Protein AF-A0A9E5HXY4-F1 (afdb_monomer_lite)

Foldseek 3Di:
DDPVVVVVVVVLQVQLVVQLVVVVVVVDDPPVVSNVSSCVRRVVLVVLCCDCPNPPRHDPD

Radius of gyration: 13.65 Å; chains: 1; bounding box: 33×25×32 Å

pLDDT: mean 87.89, std 12.98, range [56.0, 98.38]

Secondary structure (DSSP, 8-state):
--HHHHHHHHHHHHHHHHHHHHHHHTT---HHHHHHHHHHHHHHHHHHHH-TT-TTTS---

Structure (mmCIF, N/CA/C/O backbone):
data_AF-A0A9E5HXY4-F1
#
_entry.id   AF-A0A9E5HXY4-F1
#
loop_
_atom_site.group_PDB
_atom_site.id
_atom_site.type_symbol
_atom_site.label_atom_id
_atom_site.label_alt_id
_atom_site.label_comp_id
_atom_site.label_asym_id
_atom_site.label_entity_id
_atom_site.label_seq_id
_atom_site.pdbx_PDB_ins_code
_atom_site.Cartn_x
_atom_site.Cartn_y
_atom_site.Cartn_z
_atom_site.occupancy
_atom_site.B_iso_or_equiv
_atom_site.auth_seq_id
_atom_site.auth_comp_id
_atom_site.auth_asym_id
_atom_site.auth_atom_id
_atom_site.pdbx_PDB_model_num
ATOM 1 N N . MET A 1 1 ? -4.782 16.126 15.266 1.00 59.84 1 MET A N 1
ATOM 2 C CA . MET A 1 1 ? -4.947 14.737 14.776 1.00 59.84 1 MET A CA 1
ATOM 3 C C . MET A 1 1 ? -5.103 13.806 15.976 1.00 59.84 1 MET A C 1
ATOM 5 O O . MET A 1 1 ? -4.172 13.752 16.777 1.00 59.84 1 MET A O 1
ATOM 9 N N . SER A 1 2 ? -6.248 13.132 16.145 1.00 78.94 2 SER A N 1
ATOM 10 C CA . SER A 1 2 ? -6.463 12.184 17.255 1.00 78.94 2 SER A CA 1
ATOM 11 C C . SER A 1 2 ? -5.517 10.976 17.145 1.00 78.94 2 SER A C 1
ATOM 13 O O . SER A 1 2 ? -5.065 10.631 16.049 1.00 78.94 2 SER A O 1
ATOM 15 N N . LYS A 1 3 ? -5.169 10.345 18.277 1.00 84.31 3 LYS A N 1
ATOM 16 C CA . LYS A 1 3 ? -4.278 9.165 18.309 1.00 84.31 3 LYS A CA 1
ATOM 17 C C . LYS A 1 3 ? -4.835 8.009 17.469 1.00 84.31 3 LYS A C 1
ATOM 19 O O . LYS A 1 3 ? -4.081 7.355 16.757 1.00 84.31 3 LYS A O 1
ATOM 24 N N . GLU A 1 4 ? -6.149 7.827 17.499 1.00 82.12 4 GLU A N 1
ATOM 25 C CA . GLU A 1 4 ? -6.868 6.808 16.729 1.00 82.12 4 GLU A CA 1
ATOM 26 C C . GLU A 1 4 ? -6.758 7.039 15.222 1.00 82.12 4 GLU A C 1
ATOM 28 O O . GLU A 1 4 ? -6.419 6.117 14.487 1.00 82.12 4 GLU A O 1
ATOM 33 N N . LEU A 1 5 ? -6.932 8.282 14.759 1.00 83.94 5 LEU A N 1
ATOM 34 C CA . LEU A 1 5 ? -6.797 8.615 13.340 1.00 83.94 5 LEU A CA 1
ATOM 35 C C . LEU A 1 5 ? -5.370 8.358 12.832 1.00 83.94 5 LEU A C 1
ATOM 37 O O . LEU A 1 5 ? -5.191 7.850 11.728 1.00 83.94 5 LEU A O 1
ATOM 41 N N . LYS A 1 6 ? -4.347 8.639 13.655 1.00 85.62 6 LYS A N 1
ATOM 42 C CA . LYS A 1 6 ? -2.952 8.289 13.331 1.00 85.62 6 LYS A CA 1
ATOM 43 C C . LYS A 1 6 ? -2.745 6.775 13.257 1.00 85.62 6 LYS A C 1
ATOM 45 O O . LYS A 1 6 ? -2.104 6.303 12.324 1.00 85.62 6 LYS A O 1
ATOM 50 N N . ALA A 1 7 ? -3.272 6.021 14.222 1.00 88.75 7 ALA A N 1
ATOM 51 C CA . ALA A 1 7 ? -3.147 4.565 14.252 1.00 88.75 7 ALA A CA 1
ATOM 52 C C . ALA A 1 7 ? -3.847 3.905 13.052 1.00 88.75 7 ALA A C 1
ATOM 54 O O . ALA A 1 7 ? -3.283 3.006 12.425 1.00 88.75 7 ALA A O 1
ATOM 55 N N . MET A 1 8 ? -5.031 4.401 12.691 1.00 89.25 8 MET A N 1
ATOM 56 C CA . MET A 1 8 ? -5.792 3.954 11.529 1.00 89.25 8 MET A CA 1
ATOM 57 C C . MET A 1 8 ? -5.053 4.256 10.221 1.00 89.25 8 MET A C 1
ATOM 59 O O . MET A 1 8 ? -4.824 3.344 9.430 1.00 89.25 8 MET A O 1
ATOM 63 N N . ALA A 1 9 ? -4.593 5.497 10.028 1.00 90.00 9 ALA A N 1
ATOM 64 C CA . ALA A 1 9 ? -3.818 5.877 8.847 1.00 90.00 9 ALA A CA 1
ATOM 65 C C . ALA A 1 9 ? -2.517 5.066 8.723 1.00 90.00 9 ALA A C 1
ATOM 67 O O . ALA A 1 9 ? -2.158 4.633 7.631 1.00 90.00 9 ALA A O 1
ATOM 68 N N . ALA A 1 10 ? -1.835 4.793 9.841 1.00 93.31 10 ALA A N 1
ATOM 69 C CA . ALA A 1 10 ? -0.657 3.930 9.852 1.00 93.31 10 ALA A CA 1
ATOM 70 C C . ALA A 1 10 ? -0.993 2.482 9.456 1.00 93.31 10 ALA A C 1
ATOM 72 O O . ALA A 1 10 ? -0.208 1.844 8.762 1.00 93.31 10 ALA A O 1
ATOM 73 N N . SER A 1 11 ? -2.154 1.960 9.866 1.00 92.12 11 SER A N 1
ATOM 74 C CA . SER A 1 11 ? -2.629 0.638 9.439 1.00 92.12 11 SER A CA 1
ATOM 75 C C . SER A 1 11 ? -2.860 0.575 7.931 1.00 92.12 11 SER A C 1
ATOM 77 O O . SER A 1 11 ? -2.335 -0.306 7.255 1.00 92.12 11 SER A O 1
ATOM 79 N N . TRP A 1 12 ? -3.554 1.573 7.390 1.00 93.88 12 TRP A N 1
ATOM 80 C CA . TRP A 1 12 ? -3.823 1.701 5.960 1.00 93.88 12 TRP A CA 1
ATOM 81 C C . TRP A 1 12 ? -2.549 1.831 5.124 1.00 93.88 12 TRP A C 1
ATOM 83 O O . TRP A 1 12 ? -2.404 1.153 4.108 1.00 93.88 12 TRP A O 1
ATOM 93 N N . ALA A 1 13 ? -1.593 2.643 5.582 1.00 95.44 13 ALA A N 1
ATOM 94 C CA . ALA A 1 13 ? -0.300 2.790 4.924 1.00 95.44 13 ALA A CA 1
ATOM 95 C C . ALA A 1 13 ? 0.480 1.466 4.891 1.00 95.44 13 ALA A C 1
ATOM 97 O O . ALA A 1 13 ? 1.081 1.138 3.871 1.00 95.44 13 ALA A O 1
ATOM 98 N N . ARG A 1 14 ? 0.439 0.668 5.969 1.00 96.75 14 ARG A N 1
ATOM 99 C CA . ARG A 1 14 ? 1.067 -0.664 5.980 1.00 96.75 14 ARG A CA 1
ATOM 100 C C . ARG A 1 14 ? 0.447 -1.596 4.943 1.00 96.75 14 ARG A C 1
ATOM 102 O O . ARG A 1 14 ? 1.200 -2.254 4.237 1.00 96.75 14 ARG A O 1
ATOM 109 N N . SER A 1 15 ? -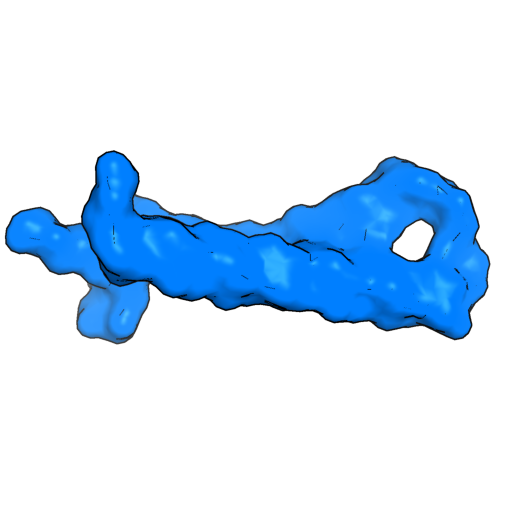0.881 -1.630 4.813 1.00 96.38 15 SER A N 1
ATOM 110 C CA . SER A 1 15 ? -1.553 -2.446 3.788 1.00 96.38 15 SER A CA 1
ATOM 111 C C . SER A 1 15 ? -1.185 -2.011 2.369 1.00 96.38 15 SER A C 1
ATOM 113 O O . SER A 1 15 ? -0.869 -2.858 1.537 1.00 96.38 15 SER A O 1
ATOM 115 N N . PHE A 1 16 ? -1.159 -0.698 2.114 1.00 97.62 16 PH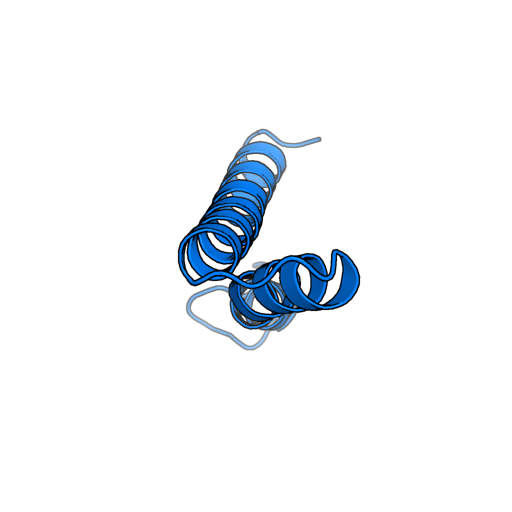E A N 1
ATOM 116 C CA . PHE A 1 16 ? -0.731 -0.138 0.831 1.00 97.62 16 PHE A CA 1
ATOM 117 C C . PHE A 1 16 ? 0.700 -0.571 0.478 1.00 97.62 16 PHE A C 1
ATOM 119 O O . PHE A 1 16 ? 0.948 -1.096 -0.607 1.00 97.62 16 PHE A O 1
ATOM 126 N N . LEU A 1 17 ? 1.641 -0.391 1.412 1.00 97.94 17 LEU A N 1
ATOM 127 C CA . LEU A 1 17 ? 3.049 -0.730 1.199 1.00 97.94 17 LEU A CA 1
ATOM 128 C C . LEU A 1 17 ? 3.256 -2.237 1.051 1.00 97.94 17 LEU A C 1
ATOM 130 O O . LEU A 1 17 ? 4.016 -2.653 0.185 1.00 97.94 17 LEU A O 1
ATOM 134 N N . ALA A 1 18 ? 2.565 -3.055 1.847 1.00 98.00 18 ALA A N 1
ATOM 135 C CA . ALA A 1 18 ? 2.662 -4.508 1.760 1.00 98.00 18 ALA A CA 1
ATOM 136 C C . ALA A 1 18 ? 2.245 -5.018 0.374 1.00 98.00 18 ALA A C 1
ATOM 138 O O . ALA A 1 18 ? 2.955 -5.830 -0.214 1.00 98.00 18 ALA A O 1
ATOM 139 N N . ALA A 1 19 ? 1.139 -4.508 -0.175 1.00 98.06 19 ALA A N 1
ATOM 140 C CA . ALA A 1 19 ? 0.683 -4.888 -1.508 1.00 98.06 19 ALA A CA 1
ATOM 141 C C . ALA A 1 19 ? 1.622 -4.382 -2.612 1.00 98.06 19 ALA A C 1
ATOM 143 O O . ALA A 1 19 ? 1.946 -5.141 -3.523 1.00 98.06 19 ALA A O 1
ATOM 144 N N . GLY A 1 20 ? 2.112 -3.142 -2.503 1.00 98.19 20 GLY A N 1
ATOM 145 C CA . GLY A 1 20 ? 3.101 -2.599 -3.436 1.00 98.19 20 GLY A CA 1
ATOM 146 C C . GLY A 1 20 ? 4.399 -3.414 -3.457 1.00 98.19 20 GLY A C 1
ATOM 147 O O . GLY A 1 20 ? 4.889 -3.781 -4.522 1.00 98.19 20 GLY A O 1
ATOM 148 N N . ILE A 1 21 ? 4.922 -3.773 -2.280 1.00 98.12 21 ILE A N 1
ATOM 149 C CA . ILE A 1 21 ? 6.104 -4.636 -2.149 1.00 98.12 21 ILE A CA 1
ATOM 150 C C . ILE A 1 21 ? 5.820 -6.027 -2.724 1.00 98.12 21 ILE A C 1
ATOM 152 O O . ILE A 1 21 ? 6.661 -6.564 -3.438 1.00 98.12 21 ILE A O 1
ATOM 156 N N . ALA A 1 22 ? 4.643 -6.599 -2.464 1.00 98.38 22 ALA A N 1
ATOM 157 C CA . ALA A 1 22 ? 4.285 -7.919 -2.972 1.00 98.38 22 ALA A CA 1
ATOM 158 C C . ALA A 1 22 ? 4.290 -7.973 -4.507 1.00 98.38 22 ALA A C 1
ATOM 160 O O . ALA A 1 22 ? 4.888 -8.884 -5.077 1.00 98.38 22 ALA A O 1
ATOM 161 N N . VAL A 1 23 ? 3.680 -6.996 -5.189 1.00 98.06 23 VAL A N 1
ATOM 162 C CA . VAL A 1 23 ? 3.682 -6.980 -6.663 1.00 98.06 23 VAL A CA 1
ATOM 163 C C . VAL A 1 23 ? 5.061 -6.658 -7.237 1.00 98.06 23 VAL A C 1
ATOM 165 O O . VAL A 1 23 ? 5.439 -7.234 -8.253 1.00 98.06 23 VAL A O 1
ATOM 168 N N . TYR A 1 24 ? 5.855 -5.834 -6.548 1.00 97.88 24 TYR A N 1
ATOM 169 C CA . TYR A 1 24 ? 7.255 -5.616 -6.908 1.00 97.88 24 TYR A CA 1
ATOM 170 C C . TYR A 1 24 ? 8.068 -6.918 -6.830 1.00 97.88 24 TYR A C 1
ATOM 172 O O . TYR A 1 24 ? 8.776 -7.273 -7.770 1.00 97.88 24 TYR A O 1
ATOM 180 N N . MET A 1 25 ? 7.904 -7.688 -5.749 1.00 98.31 25 MET A N 1
ATOM 181 C CA . MET A 1 25 ? 8.518 -9.014 -5.599 1.00 98.31 25 MET A CA 1
ATOM 182 C C . MET A 1 25 ? 8.009 -10.027 -6.632 1.00 98.31 25 MET A C 1
ATOM 184 O O . MET A 1 25 ? 8.738 -10.949 -6.986 1.00 98.31 25 MET A O 1
ATOM 188 N N . ALA A 1 26 ? 6.787 -9.850 -7.140 1.00 97.81 26 ALA A N 1
ATOM 189 C CA . ALA A 1 26 ? 6.231 -10.644 -8.235 1.00 97.81 26 ALA A CA 1
ATOM 190 C C . ALA A 1 26 ? 6.762 -10.234 -9.626 1.00 97.81 26 ALA A C 1
ATOM 192 O O . ALA A 1 26 ? 6.339 -10.803 -10.630 1.00 97.81 26 ALA A O 1
ATOM 193 N N . GLY A 1 27 ? 7.684 -9.266 -9.700 1.00 97.69 27 GLY A N 1
ATOM 194 C CA . GLY A 1 27 ? 8.321 -8.818 -10.939 1.00 97.69 27 GLY A CA 1
ATOM 195 C C . GLY A 1 27 ? 7.620 -7.649 -11.634 1.00 97.69 27 GLY A C 1
ATOM 196 O O . GLY A 1 27 ? 8.037 -7.262 -12.724 1.00 97.69 27 GLY A O 1
ATOM 197 N N . VAL A 1 28 ? 6.583 -7.061 -11.028 1.00 97.88 28 VAL A N 1
ATOM 198 C CA . VAL A 1 28 ? 5.945 -5.846 -11.553 1.00 97.88 28 VAL A CA 1
ATOM 199 C C . VAL A 1 28 ? 6.855 -4.653 -11.277 1.00 97.88 28 VAL A C 1
ATOM 201 O O . VAL A 1 28 ? 7.122 -4.322 -10.124 1.00 97.88 28 VAL A O 1
ATOM 204 N N . THR A 1 29 ? 7.326 -3.991 -12.331 1.00 96.25 29 THR A N 1
ATOM 205 C CA . THR A 1 29 ? 8.251 -2.849 -12.223 1.00 96.25 29 THR A CA 1
ATOM 206 C C . THR A 1 29 ? 7.645 -1.521 -12.660 1.00 96.25 29 THR A C 1
ATOM 208 O O . THR A 1 29 ? 8.234 -0.483 -12.367 1.00 96.25 29 THR A O 1
ATOM 211 N N . ASP A 1 30 ? 6.473 -1.524 -13.307 1.00 97.69 30 ASP A N 1
ATOM 212 C CA . ASP A 1 30 ? 5.743 -0.292 -13.614 1.00 97.69 30 ASP A CA 1
ATOM 213 C C . ASP A 1 30 ? 5.273 0.374 -12.302 1.00 97.69 30 ASP A C 1
ATOM 215 O O . ASP A 1 30 ? 4.448 -0.201 -11.578 1.00 97.69 30 ASP A O 1
ATOM 219 N N . PRO A 1 31 ? 5.751 1.593 -11.976 1.00 96.00 31 PRO A N 1
ATOM 220 C CA . PRO A 1 31 ? 5.333 2.311 -10.776 1.00 96.00 31 PRO A CA 1
ATOM 221 C C . PRO A 1 31 ? 3.822 2.548 -10.703 1.00 96.00 31 PRO A C 1
ATOM 223 O O . PRO A 1 31 ? 3.264 2.594 -9.604 1.00 96.00 31 PRO A O 1
ATOM 226 N N . ALA A 1 32 ? 3.147 2.690 -11.849 1.00 97.38 32 ALA A N 1
ATOM 227 C CA . ALA A 1 32 ? 1.704 2.880 -11.886 1.00 97.38 32 ALA A CA 1
ATOM 228 C C . ALA A 1 32 ? 0.968 1.628 -11.395 1.00 97.38 32 ALA A C 1
ATOM 230 O O . ALA A 1 32 ? 0.014 1.738 -10.624 1.00 97.38 32 ALA A O 1
ATOM 231 N N . ASP A 1 33 ? 1.425 0.441 -11.785 1.00 97.94 33 ASP A N 1
ATOM 232 C CA . ASP A 1 33 ? 0.813 -0.821 -11.373 1.00 97.94 33 ASP A CA 1
ATOM 233 C C . ASP A 1 33 ? 1.105 -1.152 -9.906 1.00 97.94 33 ASP A C 1
ATOM 235 O O . ASP A 1 33 ? 0.204 -1.585 -9.183 1.00 97.94 33 ASP A O 1
ATOM 239 N N . ILE A 1 34 ? 2.307 -0.831 -9.417 1.00 98.06 34 ILE A N 1
ATOM 240 C CA . ILE A 1 34 ? 2.649 -0.928 -7.988 1.00 98.06 34 ILE A CA 1
ATOM 241 C C . ILE A 1 34 ? 1.736 -0.019 -7.149 1.00 98.06 34 ILE A C 1
ATOM 243 O O . ILE A 1 34 ? 1.184 -0.446 -6.130 1.00 98.06 34 ILE A O 1
ATOM 247 N N . ALA A 1 35 ? 1.527 1.226 -7.589 1.00 97.62 35 ALA A N 1
ATOM 248 C CA . ALA A 1 35 ? 0.640 2.163 -6.907 1.00 97.62 35 ALA A CA 1
ATOM 249 C C . ALA A 1 35 ? -0.825 1.696 -6.934 1.00 97.62 35 ALA A C 1
ATOM 251 O O . ALA A 1 35 ? -1.501 1.749 -5.904 1.00 97.62 35 ALA A O 1
ATOM 252 N N . LYS A 1 36 ? -1.315 1.188 -8.075 1.00 98.00 36 LYS A N 1
ATOM 253 C CA . LYS A 1 36 ? -2.668 0.613 -8.189 1.00 98.00 36 LYS A CA 1
ATOM 254 C C . LYS A 1 36 ? -2.856 -0.578 -7.252 1.00 98.00 36 LYS A C 1
ATOM 256 O O . LYS A 1 36 ? -3.907 -0.669 -6.624 1.00 98.00 36 LYS A O 1
ATOM 261 N N . ALA A 1 37 ? -1.858 -1.452 -7.111 1.00 97.88 37 ALA A N 1
ATOM 262 C CA . ALA A 1 37 ? -1.914 -2.583 -6.184 1.00 97.88 37 ALA A CA 1
ATOM 263 C C . ALA A 1 37 ? -2.026 -2.119 -4.724 1.00 97.88 37 ALA A C 1
ATOM 265 O O . ALA A 1 37 ? -2.889 -2.592 -3.982 1.00 97.88 37 ALA A O 1
ATOM 266 N N . GLY A 1 38 ? -1.212 -1.133 -4.333 1.00 97.56 38 GLY A N 1
ATOM 267 C CA . GLY A 1 38 ? -1.313 -0.492 -3.023 1.00 97.56 38 GLY A CA 1
ATOM 268 C C . GLY A 1 38 ? -2.696 0.120 -2.776 1.00 97.56 38 GLY A C 1
ATOM 269 O O . GLY A 1 38 ? -3.297 -0.105 -1.723 1.00 97.56 38 GLY A O 1
ATOM 270 N N . LEU A 1 39 ? -3.233 0.858 -3.756 1.00 96.88 39 LEU A N 1
ATOM 271 C CA . LEU A 1 39 ? -4.572 1.452 -3.676 1.00 96.88 39 LEU A CA 1
ATOM 272 C C . LEU A 1 39 ? -5.658 0.380 -3.543 1.00 96.88 39 LEU A C 1
ATOM 274 O O . LEU A 1 39 ? -6.521 0.492 -2.674 1.00 96.88 39 LEU A O 1
ATOM 278 N N . ALA A 1 40 ? -5.599 -0.678 -4.351 1.00 96.62 40 ALA A N 1
ATOM 279 C CA . ALA A 1 40 ? -6.563 -1.774 -4.318 1.00 96.62 40 ALA A CA 1
ATOM 280 C C 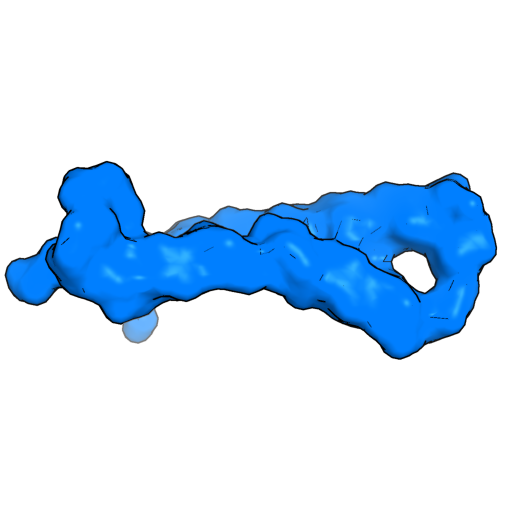. ALA A 1 40 ? -6.598 -2.483 -2.954 1.00 96.62 40 ALA A C 1
ATOM 282 O O . ALA A 1 40 ? -7.667 -2.888 -2.501 1.00 96.62 40 ALA A O 1
ATOM 283 N N . ALA A 1 41 ? -5.457 -2.581 -2.265 1.00 96.44 41 ALA A N 1
ATOM 284 C CA . ALA A 1 41 ? -5.366 -3.213 -0.951 1.00 96.44 41 ALA A CA 1
ATOM 285 C C . ALA A 1 41 ? -5.983 -2.386 0.190 1.00 96.44 41 ALA A C 1
ATOM 287 O O . ALA A 1 41 ? -6.403 -2.949 1.200 1.00 96.44 41 ALA A O 1
ATOM 288 N N . VAL A 1 42 ? -6.045 -1.058 0.054 1.00 95.38 42 VAL A N 1
ATOM 289 C CA . VAL A 1 42 ? -6.551 -0.158 1.106 1.0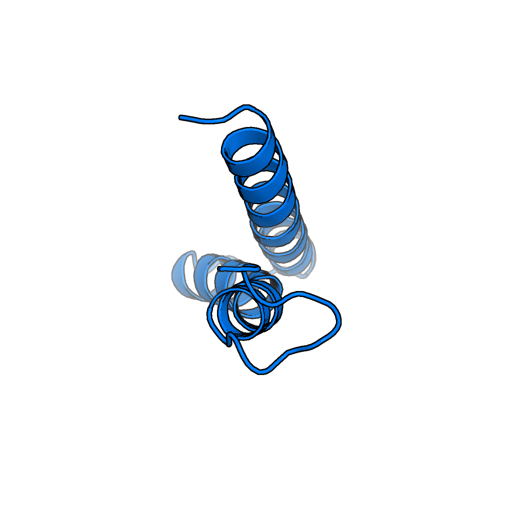0 95.38 42 VAL A CA 1
ATOM 290 C C . VAL A 1 42 ? -7.970 0.354 0.832 1.00 95.38 42 VAL A C 1
ATOM 292 O O . VAL A 1 42 ? -8.717 0.650 1.769 1.00 95.38 42 VAL A O 1
ATOM 295 N N . LEU A 1 43 ? -8.374 0.409 -0.441 1.00 94.19 43 LEU A N 1
ATOM 296 C CA . LEU A 1 43 ? -9.657 0.956 -0.882 1.00 94.19 43 LEU A CA 1
ATOM 297 C C . LEU A 1 43 ? -10.875 0.338 -0.165 1.00 94.19 43 LEU A C 1
ATOM 299 O O . LEU A 1 43 ? -11.705 1.112 0.311 1.00 94.19 43 LEU A O 1
ATOM 303 N N . PRO A 1 44 ? -10.995 -0.996 0.012 1.00 89.81 44 PRO A N 1
ATOM 304 C CA . PRO A 1 44 ? -12.160 -1.580 0.678 1.00 89.81 44 PRO A CA 1
ATOM 305 C C . PRO A 1 44 ? -12.320 -1.095 2.121 1.00 89.81 44 PRO A C 1
ATOM 307 O O . PRO A 1 44 ? -13.429 -0.805 2.558 1.00 89.81 44 PRO A O 1
ATOM 310 N N . VAL A 1 45 ? -11.219 -0.965 2.866 1.00 89.19 45 VAL A N 1
ATOM 311 C CA . VAL A 1 45 ? -11.253 -0.555 4.278 1.00 89.19 45 VAL A CA 1
ATOM 312 C C . VAL A 1 45 ? -11.609 0.925 4.404 1.00 89.19 45 VAL A C 1
ATOM 314 O O . VAL A 1 45 ? -12.393 1.290 5.277 1.00 89.19 45 VAL A O 1
ATOM 317 N N . ILE A 1 46 ? -11.093 1.769 3.505 1.00 89.31 46 ILE A N 1
ATOM 318 C CA . ILE A 1 46 ? -11.458 3.191 3.446 1.00 89.31 46 ILE A CA 1
ATOM 319 C C . ILE A 1 46 ? -12.947 3.343 3.125 1.00 89.31 46 ILE A C 1
ATOM 321 O O . ILE A 1 46 ? -13.647 4.066 3.830 1.00 89.31 46 ILE A O 1
ATOM 325 N N . LEU A 1 47 ? -13.450 2.642 2.104 1.00 88.12 47 LEU A N 1
ATOM 326 C CA . LEU A 1 47 ? -14.863 2.705 1.718 1.00 88.12 47 LEU A CA 1
ATOM 327 C C . LEU A 1 47 ? -15.786 2.261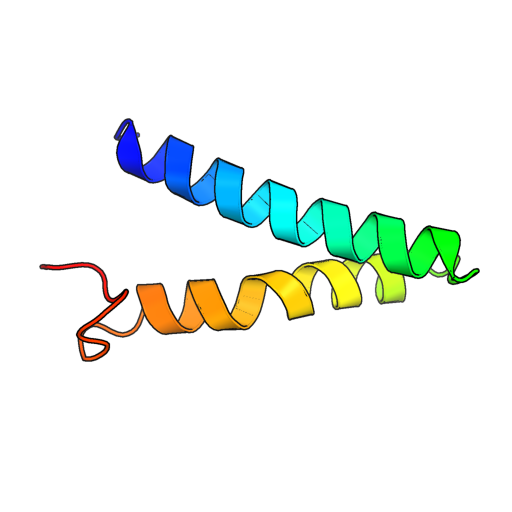 2.858 1.00 88.12 47 LEU A C 1
ATOM 329 O O . LEU A 1 47 ? -16.806 2.900 3.103 1.00 88.12 47 LEU A O 1
ATOM 333 N N . ARG A 1 48 ? -15.408 1.211 3.596 1.00 85.94 48 ARG A N 1
ATOM 334 C CA . ARG A 1 48 ? -16.157 0.748 4.773 1.00 85.94 48 ARG A CA 1
ATOM 335 C C . ARG A 1 48 ? -16.114 1.747 5.925 1.00 85.94 48 ARG A C 1
ATOM 337 O O . ARG A 1 48 ? -17.143 1.994 6.536 1.00 85.94 48 ARG A O 1
ATOM 344 N N . TYR A 1 49 ? -14.965 2.373 6.179 1.00 84.44 49 TYR A N 1
ATOM 345 C CA . TYR A 1 49 ? -14.843 3.418 7.199 1.00 84.44 49 TYR A CA 1
ATOM 346 C C . TYR A 1 49 ? -15.699 4.655 6.891 1.00 84.44 49 TYR A C 1
ATOM 348 O O . TYR A 1 49 ? -16.315 5.232 7.790 1.00 84.44 49 TYR A O 1
ATOM 356 N N . LEU A 1 50 ? -15.757 5.052 5.617 1.00 83.94 50 LEU A N 1
ATOM 357 C CA . LEU A 1 50 ? -16.564 6.183 5.155 1.00 83.94 50 LEU A CA 1
ATOM 358 C C . LEU A 1 50 ? -18.065 5.872 5.095 1.00 83.94 50 LEU A C 1
ATOM 360 O O . LEU A 1 50 ? -18.858 6.805 4.994 1.00 83.94 50 LEU A O 1
ATOM 364 N N . ASN A 1 51 ? -18.463 4.599 5.162 1.00 81.38 51 ASN A N 1
ATOM 365 C CA . ASN A 1 51 ? -19.861 4.198 5.182 1.00 81.38 51 ASN A CA 1
ATOM 366 C C . ASN A 1 51 ? -20.406 4.204 6.627 1.00 81.38 51 ASN A C 1
ATOM 368 O O . ASN A 1 51 ? -20.123 3.273 7.382 1.00 81.38 51 ASN A O 1
ATOM 372 N N . PRO A 1 52 ? -21.237 5.186 7.026 1.00 67.31 52 PRO A N 1
ATOM 373 C CA . PRO A 1 52 ? -21.818 5.230 8.371 1.00 67.31 52 PRO A CA 1
ATOM 374 C C . PRO A 1 52 ? -22.801 4.078 8.642 1.00 67.31 52 PRO A C 1
ATOM 376 O O . PRO A 1 52 ? -23.129 3.817 9.796 1.00 67.31 52 PRO A O 1
ATOM 379 N N . GLY A 1 53 ? -23.269 3.385 7.597 1.00 71.62 53 GLY A N 1
ATOM 380 C CA . GLY A 1 53 ? -24.105 2.190 7.706 1.00 71.62 53 GLY A CA 1
ATOM 381 C C . GLY A 1 53 ? -23.325 0.884 7.901 1.00 71.62 53 GLY A C 1
ATOM 382 O O . GLY A 1 53 ? -23.945 -0.156 8.116 1.00 71.62 53 GLY A O 1
ATOM 383 N N . ASP A 1 54 ? -21.989 0.892 7.829 1.00 70.31 54 ASP A N 1
ATOM 384 C CA . ASP A 1 54 ? -21.187 -0.302 8.116 1.00 70.31 54 ASP A CA 1
ATOM 385 C C . ASP A 1 54 ? -21.054 -0.481 9.636 1.00 70.31 54 ASP A C 1
ATOM 387 O O . ASP A 1 54 ? -20.256 0.184 10.295 1.00 70.31 54 ASP A O 1
ATOM 391 N N . ALA A 1 55 ? -21.843 -1.396 10.203 1.00 59.72 55 ALA A N 1
ATOM 392 C CA . ALA A 1 55 ? -21.895 -1.637 11.646 1.00 59.72 55 ALA A CA 1
ATOM 393 C C . ALA A 1 55 ? -20.562 -2.114 12.261 1.00 59.72 55 ALA A C 1
ATOM 395 O O . ALA A 1 55 ? -20.383 -2.009 13.476 1.00 59.72 55 ALA A O 1
ATOM 396 N N . ALA A 1 56 ? -19.635 -2.641 11.452 1.00 63.28 56 ALA A N 1
ATOM 397 C CA . ALA A 1 56 ? -18.358 -3.173 11.920 1.00 63.28 56 ALA A CA 1
ATOM 398 C C . ALA A 1 56 ? -17.214 -2.148 11.839 1.00 63.28 56 ALA A C 1
ATOM 400 O O . ALA A 1 56 ? -16.337 -2.157 12.702 1.00 63.28 56 ALA A O 1
ATOM 401 N N . PHE A 1 57 ? -17.212 -1.271 10.827 1.00 61.94 57 PHE A N 1
ATOM 402 C CA . PHE A 1 57 ? -16.077 -0.376 10.546 1.00 61.94 57 PHE A CA 1
ATOM 403 C C . PHE A 1 57 ? -16.438 1.086 10.264 1.00 61.94 57 PHE A C 1
ATOM 405 O O . PHE A 1 57 ? -15.526 1.907 10.169 1.00 61.94 57 PHE A O 1
ATOM 412 N N . GLY A 1 58 ? -17.720 1.430 10.137 1.00 60.53 58 GLY A N 1
ATOM 413 C CA . GLY A 1 58 ? -18.159 2.797 9.874 1.00 60.53 58 GLY A CA 1
ATOM 414 C C . GLY A 1 58 ? -17.732 3.755 10.984 1.00 60.53 58 GLY A C 1
ATOM 415 O O . GLY A 1 58 ? -17.772 3.413 12.171 1.00 60.53 58 GLY A O 1
ATOM 416 N N . LYS A 1 59 ? -17.317 4.973 10.614 1.00 62.12 59 LYS A N 1
ATOM 417 C CA . LYS A 1 59 ? -17.054 6.044 11.582 1.00 62.12 59 LYS A CA 1
ATOM 418 C C . LYS A 1 59 ? -18.325 6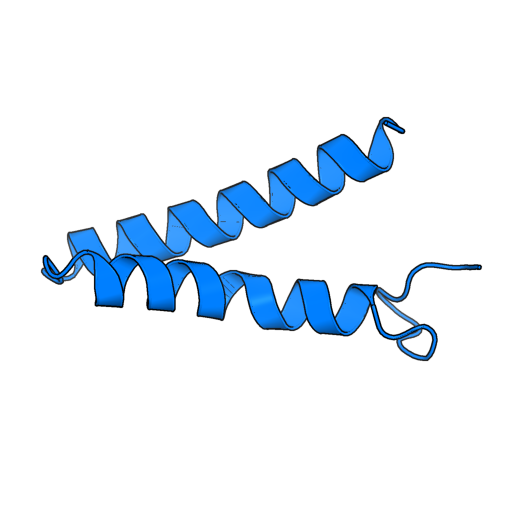.277 12.408 1.00 62.12 59 LYS A C 1
ATOM 420 O O . LYS A 1 59 ? -19.288 6.848 11.900 1.00 62.12 59 LYS A O 1
ATOM 425 N N . LYS A 1 60 ? -18.330 5.842 13.674 1.00 57.91 60 LYS A N 1
ATOM 426 C CA . LYS A 1 60 ? -19.412 6.167 14.613 1.00 57.91 60 LYS A CA 1
ATOM 427 C C . LYS A 1 60 ? -19.483 7.693 14.732 1.00 57.91 60 LYS A C 1
ATOM 429 O O . LYS A 1 60 ? -18.450 8.328 14.960 1.00 57.91 60 LYS A O 1
ATOM 434 N N . ALA A 1 61 ? -20.663 8.243 14.444 1.00 56.00 61 ALA A N 1
ATOM 435 C CA . ALA A 1 61 ? -20.950 9.671 14.553 1.00 56.00 61 ALA A CA 1
ATOM 436 C C . ALA A 1 61 ? -20.785 10.150 15.999 1.00 56.00 61 ALA A C 1
ATOM 438 O O . ALA A 1 61 ? -21.155 9.376 16.912 1.00 56.00 61 ALA A O 1
#

Sequence (61 aa):
MSKELKAMAASWARSFLAAGIAVYMAGVTDPADIAKAGLAAVLPVILRYLNPGDAAFGKKA